Protein AF-A0A9P6QTG6-F1 (afdb_monomer)

Secondary structure (DSSP, 8-state):
----PPPGGGS---HHHHHHHHHHHHHHHHHHHHHHHHHHHHHHHHHHHHHHHHHHHHHHHHHHHHHHHHHHHHHHTT----PPPPS-------S-STT--HHHHHHTT-

InterPro domains:
  IPR012988 Large ribosomal subunit protein uL30, N-terminal, eukaryota [PF08079] (13-84)
  IPR039699 Large ribosomal subunit protein uL30 [PTHR11524] (11-110)

Organism: NCBI:txid64522

Structure (mmCIF, N/CA/C/O backbone):
data_AF-A0A9P6QTG6-F1
#
_entry.id   AF-A0A9P6QTG6-F1
#
loop_
_atom_site.group_PDB
_atom_site.id
_atom_site.type_symbol
_atom_site.label_atom_id
_atom_site.label_alt_id
_atom_site.label_comp_id
_atom_site.label_asym_id
_atom_site.label_entity_id
_atom_site.label_seq_id
_atom_site.pdbx_PDB_ins_code
_atom_site.Cartn_x
_atom_site.Cartn_y
_atom_site.Cartn_z
_atom_site.occupancy
_atom_site.B_iso_or_equiv
_atom_site.auth_seq_id
_atom_site.auth_comp_id
_atom_site.auth_asym_id
_atom_site.auth_atom_id
_atom_site.pdbx_PDB_model_num
ATOM 1 N N . MET A 1 1 ? 32.793 28.903 -59.668 1.00 44.75 1 MET A N 1
ATOM 2 C CA . MET A 1 1 ? 33.688 28.266 -58.679 1.00 44.75 1 MET A CA 1
ATOM 3 C C . MET A 1 1 ? 33.036 26.966 -58.221 1.00 44.75 1 MET A C 1
ATOM 5 O O . MET A 1 1 ? 32.222 26.985 -57.310 1.00 44.75 1 MET A O 1
ATOM 9 N N . THR A 1 2 ? 33.286 25.861 -58.924 1.00 51.78 2 THR A N 1
ATOM 10 C CA . THR A 1 2 ? 32.763 24.527 -58.581 1.00 51.78 2 THR A CA 1
ATOM 11 C C . THR A 1 2 ? 33.688 23.894 -57.547 1.00 51.78 2 THR A C 1
ATOM 13 O O . THR A 1 2 ? 34.861 23.667 -57.829 1.00 51.78 2 THR A O 1
ATOM 16 N N . THR A 1 3 ? 33.203 23.660 -56.332 1.00 57.16 3 THR A N 1
ATOM 17 C CA . THR A 1 3 ? 33.996 23.055 -55.256 1.00 57.16 3 THR A CA 1
ATOM 18 C C . THR A 1 3 ? 34.191 21.559 -55.513 1.00 57.16 3 THR A C 1
ATOM 20 O O . THR A 1 3 ? 33.238 20.789 -55.441 1.00 57.16 3 THR A O 1
ATOM 23 N N . THR A 1 4 ? 35.431 21.149 -55.790 1.00 62.50 4 THR A N 1
ATOM 24 C CA . THR A 1 4 ? 35.886 19.756 -55.973 1.00 62.50 4 THR A CA 1
ATOM 25 C C . THR A 1 4 ? 36.060 19.036 -54.629 1.00 62.50 4 THR A C 1
ATOM 27 O O . THR A 1 4 ? 37.124 18.498 -54.331 1.00 62.50 4 THR A O 1
ATOM 30 N N . THR A 1 5 ? 35.058 19.068 -53.753 1.00 72.38 5 THR A N 1
ATOM 31 C CA . THR A 1 5 ? 35.092 18.279 -52.514 1.00 72.38 5 THR A CA 1
ATOM 32 C C . THR A 1 5 ? 34.261 17.011 -52.706 1.00 72.38 5 THR A C 1
ATOM 34 O O . THR A 1 5 ? 33.077 17.109 -53.037 1.00 72.38 5 THR A O 1
ATOM 37 N N . PRO A 1 6 ? 34.844 15.806 -52.538 1.00 70.06 6 PRO A N 1
ATOM 38 C CA . PRO A 1 6 ? 34.075 14.574 -52.625 1.00 70.06 6 PRO A CA 1
ATOM 39 C C . PRO A 1 6 ? 32.996 14.583 -51.540 1.00 70.06 6 PRO A C 1
ATOM 41 O O . PRO A 1 6 ? 33.280 14.699 -50.348 1.00 70.06 6 PRO A O 1
ATOM 44 N N . THR A 1 7 ? 31.738 14.486 -51.964 1.00 73.44 7 THR A N 1
ATOM 45 C CA . THR A 1 7 ? 30.602 14.285 -51.060 1.00 73.44 7 THR A CA 1
ATOM 46 C C . THR A 1 7 ? 30.677 12.894 -50.422 1.00 73.44 7 THR A C 1
ATOM 48 O O . THR A 1 7 ? 31.342 11.997 -50.938 1.00 73.44 7 THR A O 1
ATOM 51 N N . LEU A 1 8 ? 29.984 12.695 -49.295 1.00 67.31 8 LEU A N 1
ATOM 52 C CA . LEU A 1 8 ? 30.003 11.444 -48.517 1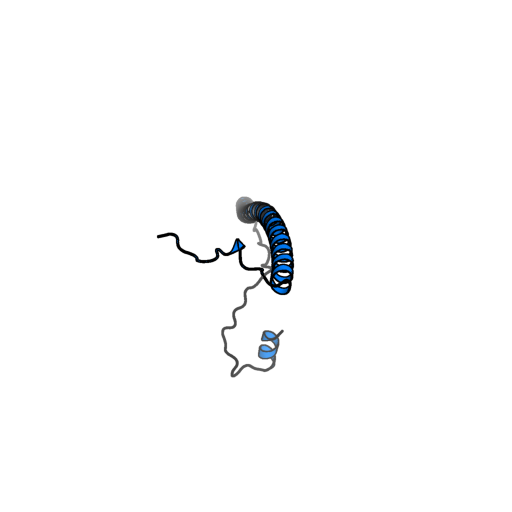.00 67.31 8 LEU A CA 1
ATOM 53 C C . LEU A 1 8 ? 29.673 10.180 -49.333 1.00 67.31 8 LEU A C 1
ATOM 55 O O . LEU A 1 8 ? 30.059 9.088 -48.930 1.00 67.31 8 LEU A O 1
ATOM 59 N N . GLU A 1 9 ? 28.989 10.324 -50.467 1.00 69.19 9 GLU A N 1
ATOM 60 C CA . GLU A 1 9 ? 28.651 9.221 -51.372 1.00 69.19 9 GLU A CA 1
ATOM 61 C C . GLU A 1 9 ? 29.843 8.721 -52.207 1.00 69.19 9 GLU A C 1
ATOM 63 O O . GLU A 1 9 ? 29.842 7.574 -52.642 1.00 69.19 9 GLU A O 1
ATOM 68 N N . HIS A 1 10 ? 30.890 9.536 -52.380 1.00 69.56 10 HIS A N 1
ATOM 69 C CA . HIS A 1 10 ? 32.097 9.183 -53.140 1.00 69.56 10 HIS A CA 1
ATOM 70 C C . HIS A 1 10 ? 33.183 8.497 -52.290 1.00 69.56 10 HIS A C 1
ATOM 72 O O . HIS A 1 10 ? 34.184 8.026 -52.829 1.00 69.56 10 HIS A O 1
ATOM 78 N N . VAL A 1 11 ? 33.013 8.430 -50.963 1.00 74.31 11 VAL A N 1
ATOM 79 C CA . VAL A 1 11 ? 33.970 7.800 -50.039 1.00 74.31 11 VAL A CA 1
ATOM 80 C C . VAL A 1 11 ? 33.517 6.369 -49.739 1.00 74.31 11 VAL A C 1
ATOM 82 O O . VAL A 1 11 ? 32.516 6.163 -49.052 1.00 74.31 11 VAL A O 1
ATOM 85 N N . LEU A 1 12 ? 34.260 5.360 -50.216 1.00 74.00 12 LEU A N 1
ATOM 86 C CA . LEU A 1 12 ? 33.967 3.957 -49.897 1.00 74.00 12 LEU A CA 1
ATOM 87 C C . LEU A 1 12 ? 34.104 3.711 -48.388 1.00 74.00 12 LEU A C 1
ATOM 89 O O . LEU A 1 12 ? 35.191 3.771 -47.813 1.00 74.00 12 LEU A O 1
ATOM 93 N N . VAL A 1 13 ? 32.976 3.417 -47.742 1.00 78.75 13 VAL A N 1
ATOM 94 C CA . VAL A 1 13 ? 32.919 3.138 -46.306 1.00 78.75 13 VAL A CA 1
ATOM 95 C C . VAL A 1 13 ? 33.484 1.739 -46.025 1.00 78.75 13 VAL A C 1
ATOM 97 O O . VAL A 1 13 ? 33.045 0.775 -46.655 1.00 78.75 13 VAL A O 1
ATOM 100 N N . PRO A 1 14 ? 34.386 1.587 -45.036 1.00 88.56 14 PRO A N 1
ATOM 101 C CA . PRO A 1 14 ? 34.896 0.286 -44.620 1.00 88.56 14 PRO A CA 1
ATOM 102 C C . PRO A 1 14 ? 33.793 -0.731 -44.291 1.00 88.56 14 PRO A C 1
ATOM 104 O O . PRO A 1 14 ? 32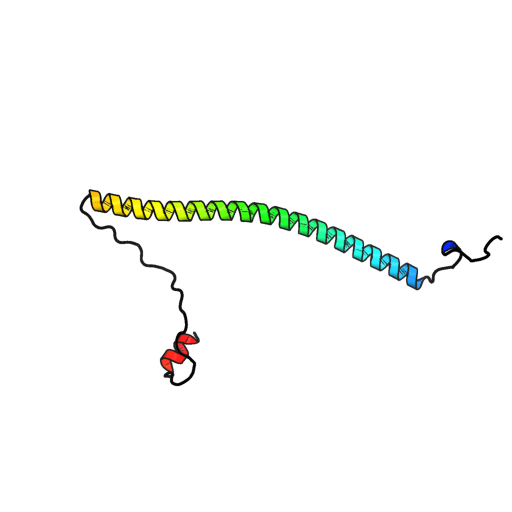.830 -0.435 -43.577 1.00 88.56 14 PRO A O 1
ATOM 107 N N . GLU A 1 15 ? 33.975 -1.972 -44.743 1.00 85.06 15 GLU A N 1
ATOM 108 C CA . GLU A 1 15 ? 33.017 -3.072 -44.558 1.00 85.06 15 GLU A CA 1
ATOM 109 C C . GLU A 1 15 ? 32.712 -3.352 -43.071 1.00 85.06 15 GLU A C 1
ATOM 111 O O . GLU A 1 15 ? 31.588 -3.696 -42.696 1.00 85.06 15 GLU A O 1
ATOM 116 N N . THR A 1 16 ? 33.697 -3.138 -42.193 1.00 87.75 16 THR A N 1
ATOM 117 C CA . THR A 1 16 ? 33.562 -3.266 -40.733 1.00 87.75 16 THR A CA 1
ATOM 118 C C . THR A 1 16 ? 32.535 -2.287 -40.157 1.00 87.75 16 THR A C 1
ATOM 120 O O . THR A 1 16 ? 31.739 -2.662 -39.291 1.00 87.75 16 THR A O 1
ATOM 123 N N . LEU A 1 17 ? 32.479 -1.055 -40.673 1.00 86.31 17 LEU A N 1
ATOM 124 C CA . LEU A 1 17 ? 31.488 -0.054 -40.270 1.00 86.31 17 LEU A CA 1
ATOM 125 C C . LEU A 1 17 ? 30.091 -0.409 -40.785 1.00 86.31 17 LEU A C 1
ATOM 127 O O . LEU A 1 17 ? 29.117 -0.241 -40.052 1.00 86.31 17 LEU A O 1
ATOM 131 N N . LEU A 1 18 ? 29.979 -0.955 -41.999 1.00 86.00 18 LEU A N 1
ATOM 132 C CA . LEU A 1 18 ? 28.701 -1.429 -42.542 1.00 86.00 18 LEU A CA 1
ATOM 133 C C . LEU A 1 18 ? 28.136 -2.603 -41.728 1.00 86.00 18 LEU A C 1
ATOM 135 O O . LEU A 1 18 ? 26.943 -2.617 -41.416 1.00 86.00 18 LEU A O 1
ATOM 139 N N . LYS A 1 19 ? 28.989 -3.553 -41.319 1.00 89.25 19 LYS A N 1
ATOM 140 C CA . LYS A 1 19 ? 28.606 -4.658 -40.420 1.00 89.25 19 LYS A CA 1
ATOM 141 C C . LYS A 1 19 ? 28.131 -4.134 -39.060 1.00 89.25 19 LYS A C 1
ATOM 143 O O . LYS A 1 19 ? 27.083 -4.566 -38.583 1.00 89.25 19 LYS A O 1
ATOM 148 N N . LYS A 1 20 ? 28.834 -3.153 -38.479 1.00 91.25 20 LYS A N 1
ATOM 149 C CA . LYS A 1 20 ? 28.448 -2.504 -37.212 1.00 91.25 20 LYS A CA 1
ATOM 150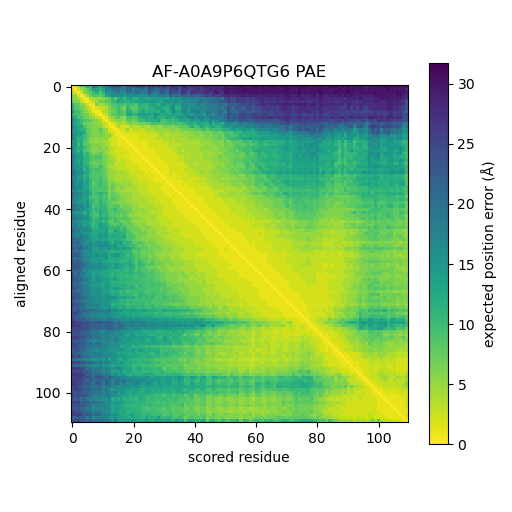 C C . LYS A 1 20 ? 27.119 -1.743 -37.306 1.00 91.25 20 LYS A C 1
ATOM 152 O O . LYS A 1 20 ? 26.312 -1.832 -36.387 1.00 91.25 20 LYS A O 1
ATOM 157 N N . ARG A 1 21 ? 26.858 -1.027 -38.405 1.00 90.81 21 ARG A N 1
ATOM 158 C CA . ARG A 1 21 ? 25.570 -0.337 -38.623 1.00 90.81 21 ARG A CA 1
ATOM 159 C C . ARG A 1 21 ? 24.414 -1.337 -38.674 1.00 90.81 21 ARG A C 1
ATOM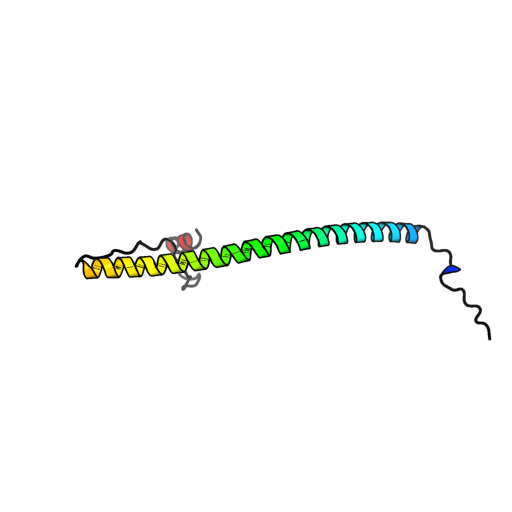 161 O O . ARG A 1 21 ? 23.470 -1.208 -37.907 1.00 90.81 21 ARG A O 1
ATOM 168 N N . LYS A 1 22 ? 24.555 -2.418 -39.452 1.00 91.88 22 LYS A N 1
ATOM 169 C CA . LYS A 1 22 ? 23.533 -3.478 -39.541 1.00 91.88 22 LYS A CA 1
ATOM 170 C C . LYS A 1 22 ? 23.217 -4.127 -38.189 1.00 91.88 22 LYS A C 1
ATOM 172 O O . LYS A 1 22 ? 22.056 -4.433 -37.927 1.00 91.88 22 LYS A O 1
ATOM 177 N N . THR A 1 23 ? 24.213 -4.365 -37.332 1.00 92.06 23 THR A N 1
ATOM 178 C CA . THR A 1 23 ? 23.964 -4.935 -35.994 1.00 92.06 23 THR A CA 1
ATOM 179 C C . THR A 1 23 ? 23.295 -3.930 -35.060 1.00 92.06 23 THR A C 1
ATOM 181 O O . THR A 1 23 ? 22.375 -4.303 -34.332 1.00 92.06 23 THR A O 1
ATOM 184 N N . GLN A 1 24 ? 23.694 -2.657 -35.111 1.00 92.00 24 GLN A N 1
ATOM 185 C CA . GLN A 1 24 ? 23.059 -1.588 -34.339 1.00 92.00 24 GLN A CA 1
ATOM 186 C C . GLN A 1 24 ? 21.605 -1.352 -34.760 1.00 92.00 24 GLN A C 1
ATOM 188 O O . GLN A 1 24 ? 20.747 -1.229 -33.888 1.00 92.00 24 GLN A O 1
ATOM 193 N N . ASP A 1 25 ? 21.312 -1.361 -36.061 1.00 91.94 25 ASP A N 1
ATOM 194 C CA . ASP A 1 25 ? 19.956 -1.178 -36.588 1.00 91.94 25 ASP A CA 1
ATOM 195 C C . ASP A 1 25 ? 19.030 -2.328 -36.174 1.00 91.94 25 ASP A C 1
ATOM 197 O O . ASP A 1 25 ? 17.902 -2.088 -35.740 1.00 91.94 25 ASP A O 1
ATOM 201 N N . LYS A 1 26 ? 19.524 -3.576 -36.215 1.00 93.50 26 LYS A N 1
ATOM 202 C CA . LYS A 1 26 ? 18.791 -4.749 -35.707 1.00 93.50 26 LYS A CA 1
ATOM 203 C C . LYS A 1 26 ? 18.498 -4.629 -34.212 1.00 93.50 26 LYS A C 1
ATOM 205 O O . LYS A 1 26 ? 17.341 -4.718 -33.808 1.00 93.50 26 LYS A O 1
ATOM 210 N N . ALA A 1 27 ? 19.515 -4.334 -33.402 1.00 93.06 27 ALA A N 1
ATOM 211 C CA . ALA A 1 27 ? 19.343 -4.160 -31.961 1.00 93.06 27 ALA A CA 1
ATOM 212 C C . ALA A 1 27 ? 18.404 -2.985 -31.625 1.00 93.06 27 ALA A C 1
ATOM 214 O O . ALA A 1 27 ? 17.620 -3.056 -30.677 1.00 93.06 27 ALA A O 1
ATOM 215 N N . ALA A 1 28 ? 18.450 -1.897 -32.398 1.00 93.12 28 ALA A N 1
ATOM 216 C CA . ALA A 1 28 ? 17.545 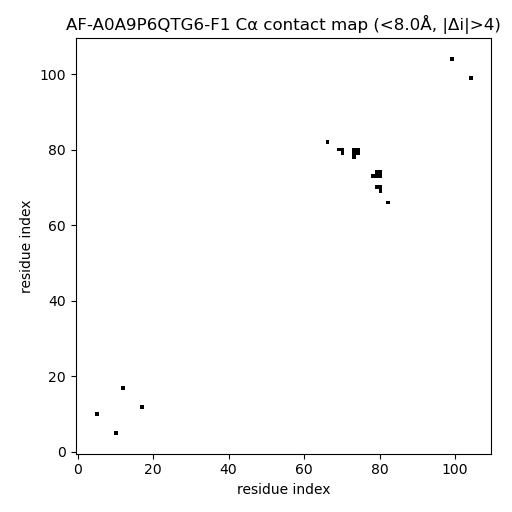-0.765 -32.241 1.00 93.12 28 ALA A CA 1
ATOM 217 C C . ALA A 1 28 ? 16.100 -1.137 -32.606 1.00 93.12 28 ALA A C 1
ATOM 219 O O . ALA A 1 28 ? 15.176 -0.733 -31.897 1.00 93.12 28 ALA A O 1
ATOM 220 N N . ALA A 1 29 ? 15.891 -1.917 -33.669 1.00 91.69 29 ALA A N 1
ATOM 221 C CA . ALA A 1 29 ? 14.571 -2.402 -34.065 1.00 91.69 29 ALA A CA 1
ATOM 222 C C . ALA A 1 29 ? 13.962 -3.335 -33.004 1.00 91.69 29 ALA A C 1
ATOM 224 O O . ALA A 1 29 ? 12.812 -3.138 -32.601 1.00 91.69 29 ALA A O 1
ATOM 225 N N . GLU A 1 30 ? 14.745 -4.282 -32.483 1.00 92.62 30 GLU A N 1
ATOM 226 C CA . GLU A 1 30 ? 14.326 -5.193 -31.410 1.00 92.62 30 GLU A CA 1
ATOM 227 C C . GLU A 1 30 ? 13.959 -4.432 -30.129 1.00 92.62 30 GLU A C 1
ATOM 229 O O . GLU A 1 30 ? 12.890 -4.654 -29.553 1.00 92.62 30 GLU A O 1
ATOM 234 N N . LYS A 1 31 ? 14.787 -3.459 -29.722 1.00 94.12 31 LYS A N 1
ATOM 235 C CA . LYS A 1 31 ? 14.490 -2.586 -28.575 1.00 94.12 31 LYS A CA 1
ATOM 236 C C . LYS A 1 31 ? 13.204 -1.789 -28.776 1.00 94.12 31 LYS A C 1
ATOM 238 O O . LYS A 1 31 ? 12.373 -1.743 -27.873 1.00 94.12 31 LYS A O 1
ATOM 243 N N . ARG A 1 32 ? 12.993 -1.208 -29.962 1.00 93.44 32 ARG A N 1
ATOM 244 C CA . ARG A 1 32 ? 11.760 -0.464 -30.281 1.00 93.44 32 ARG A CA 1
ATOM 245 C C . ARG A 1 32 ? 10.520 -1.350 -30.176 1.00 93.44 32 ARG A C 1
ATOM 247 O O . ARG A 1 32 ? 9.499 -0.903 -29.649 1.00 93.44 32 ARG A O 1
ATOM 254 N N . PHE A 1 33 ? 10.602 -2.596 -30.644 1.00 92.12 33 PHE A N 1
ATOM 255 C CA . PHE A 1 33 ? 9.506 -3.555 -30.522 1.00 92.12 33 PHE A CA 1
ATOM 256 C C . PHE A 1 33 ? 9.230 -3.921 -29.055 1.00 92.12 33 PHE A C 1
ATOM 258 O O . PHE A 1 33 ? 8.079 -3.856 -28.611 1.00 92.12 33 PHE A O 1
ATOM 265 N N . ALA A 1 34 ? 10.278 -4.219 -28.282 1.00 94.00 34 ALA A N 1
ATOM 266 C CA . ALA A 1 34 ? 10.168 -4.521 -26.856 1.00 94.00 34 ALA A CA 1
ATOM 267 C C . ALA A 1 34 ? 9.574 -3.344 -26.058 1.00 94.00 34 ALA A C 1
ATOM 269 O O . ALA A 1 34 ? 8.660 -3.531 -25.251 1.00 94.00 34 ALA A O 1
ATOM 270 N N . ASP A 1 35 ? 10.012 -2.116 -26.339 1.00 94.06 35 ASP A N 1
ATOM 271 C CA . ASP A 1 35 ? 9.482 -0.904 -25.714 1.00 94.06 35 ASP A CA 1
ATOM 272 C C . ASP A 1 35 ? 8.009 -0.683 -26.061 1.00 94.06 35 ASP A C 1
ATOM 274 O O . ASP A 1 35 ? 7.207 -0.320 -25.193 1.00 94.06 35 ASP A O 1
ATOM 278 N N . ALA A 1 36 ? 7.617 -0.916 -27.315 1.00 94.31 36 ALA A N 1
ATOM 279 C CA . ALA A 1 36 ? 6.225 -0.812 -27.734 1.00 94.31 36 ALA A CA 1
ATOM 280 C C . ALA A 1 36 ? 5.340 -1.843 -27.010 1.00 94.31 36 ALA A C 1
ATOM 282 O O . ALA A 1 36 ? 4.251 -1.493 -26.535 1.00 94.31 36 ALA A O 1
ATOM 283 N N . ALA A 1 37 ? 5.813 -3.084 -26.865 1.00 94.62 37 ALA A N 1
ATOM 284 C CA 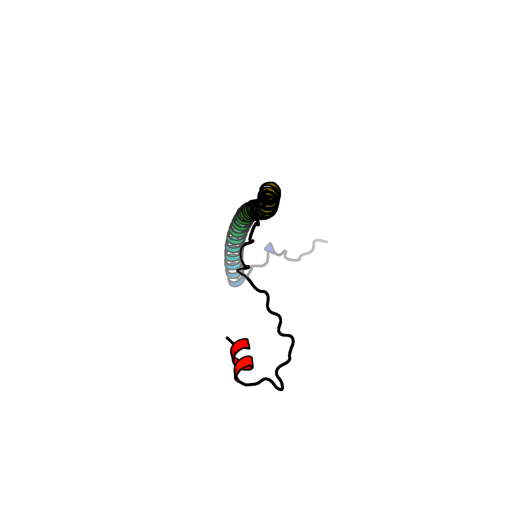. ALA A 1 37 ? 5.124 -4.125 -26.106 1.00 94.62 37 ALA A CA 1
ATOM 285 C C . ALA A 1 37 ? 5.006 -3.756 -24.615 1.00 94.62 37 ALA A C 1
ATOM 287 O O . ALA A 1 37 ? 3.907 -3.786 -24.049 1.00 94.62 37 ALA A O 1
ATOM 288 N N . ALA A 1 38 ? 6.098 -3.297 -23.997 1.00 95.50 38 ALA A N 1
ATOM 289 C CA . ALA A 1 38 ? 6.113 -2.861 -22.604 1.00 95.50 38 ALA A CA 1
ATOM 290 C C . ALA A 1 38 ? 5.168 -1.672 -22.360 1.00 95.50 38 ALA A C 1
ATOM 292 O O . ALA A 1 38 ? 4.443 -1.646 -21.363 1.00 95.50 38 ALA A O 1
ATOM 293 N N . ARG A 1 39 ? 5.109 -0.701 -23.280 1.00 95.69 39 ARG A N 1
ATOM 294 C CA . ARG A 1 39 ? 4.175 0.438 -23.200 1.00 95.69 39 ARG A CA 1
ATOM 295 C C . ARG A 1 39 ? 2.717 -0.022 -23.226 1.00 95.69 39 ARG A C 1
ATOM 297 O O . ARG A 1 39 ? 1.916 0.462 -22.420 1.00 95.69 39 ARG A O 1
ATOM 304 N N 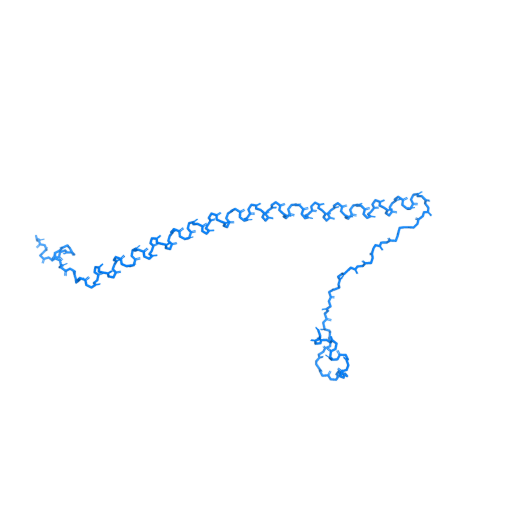. LYS A 1 40 ? 2.369 -0.972 -24.101 1.00 95.94 40 LYS A N 1
ATOM 305 C CA . LYS A 1 40 ? 1.018 -1.559 -24.156 1.00 95.94 40 LYS A CA 1
ATOM 306 C C . LYS A 1 40 ? 0.673 -2.276 -22.847 1.00 95.94 40 LYS A C 1
ATOM 308 O O . LYS A 1 40 ? -0.388 -2.006 -22.279 1.00 95.94 40 LYS A O 1
ATOM 313 N N . ALA A 1 41 ? 1.587 -3.093 -22.322 1.00 96.12 41 ALA A N 1
ATOM 314 C CA . ALA A 1 41 ? 1.404 -3.793 -21.051 1.00 96.12 41 ALA A CA 1
ATOM 315 C C . ALA A 1 41 ? 1.214 -2.820 -19.872 1.00 96.12 41 ALA A C 1
ATOM 317 O O . ALA A 1 41 ? 0.253 -2.951 -19.112 1.00 96.12 41 ALA A O 1
ATOM 318 N N . ARG A 1 42 ? 2.046 -1.773 -19.762 1.00 96.31 42 ARG A N 1
ATOM 319 C CA . ARG A 1 42 ? 1.910 -0.732 -18.723 1.00 96.31 42 ARG A CA 1
ATOM 320 C C . ARG A 1 42 ? 0.566 -0.008 -18.804 1.00 96.31 42 ARG A C 1
ATOM 322 O O . ARG A 1 42 ? -0.056 0.256 -17.776 1.00 96.31 42 ARG A O 1
ATOM 329 N N . LYS A 1 43 ? 0.086 0.299 -20.015 1.00 96.62 43 LYS A N 1
ATOM 330 C CA . LYS A 1 43 ? -1.223 0.944 -20.210 1.00 96.62 43 LYS A CA 1
ATOM 331 C C . LYS A 1 43 ? -2.367 0.034 -19.758 1.00 96.62 43 LYS A C 1
ATOM 333 O O . LYS A 1 43 ? -3.298 0.518 -19.116 1.00 96.62 43 LYS A O 1
ATOM 338 N N . ALA A 1 44 ? -2.292 -1.264 -20.056 1.00 96.62 44 ALA A N 1
ATOM 339 C CA . ALA A 1 44 ? -3.270 -2.242 -19.585 1.00 96.62 44 ALA A CA 1
ATOM 340 C C . ALA A 1 44 ? -3.257 -2.354 -18.050 1.00 96.62 44 ALA A C 1
ATOM 342 O O . ALA A 1 44 ? -4.306 -2.222 -17.419 1.00 96.62 44 ALA A O 1
ATOM 343 N N . GLN A 1 45 ? -2.074 -2.480 -17.440 1.00 97.06 45 GLN A N 1
ATOM 344 C CA . GLN A 1 45 ? -1.922 -2.541 -15.982 1.00 97.06 45 GLN A CA 1
ATOM 345 C C . GLN A 1 45 ? -2.465 -1.286 -15.290 1.00 97.06 45 GLN A C 1
ATOM 347 O O . GLN A 1 45 ? -3.186 -1.397 -14.302 1.00 97.06 45 GLN A O 1
ATOM 352 N N . ARG A 1 46 ? -2.207 -0.090 -15.838 1.00 97.19 46 ARG A N 1
ATOM 353 C CA . ARG A 1 46 ? -2.720 1.170 -15.277 1.00 97.19 46 ARG A CA 1
ATOM 354 C C . ARG A 1 46 ? -4.249 1.190 -15.204 1.00 97.19 46 ARG A C 1
ATOM 356 O O . ARG A 1 46 ? -4.796 1.625 -14.196 1.00 97.19 46 ARG A O 1
ATOM 363 N N . LYS A 1 47 ? -4.940 0.686 -16.234 1.00 97.00 47 LYS A N 1
ATOM 364 C CA . LYS A 1 47 ? -6.411 0.580 -16.224 1.00 97.00 47 LYS A CA 1
ATOM 365 C C . LYS A 1 47 ? -6.906 -0.347 -15.112 1.00 97.00 47 LYS A C 1
ATOM 367 O O . LYS A 1 47 ? -7.905 -0.045 -14.467 1.00 97.00 47 LYS A O 1
ATOM 372 N N . VAL A 1 48 ? -6.208 -1.459 -14.884 1.00 97.62 48 VAL A N 1
ATOM 373 C CA . VAL A 1 48 ? -6.549 -2.414 -13.821 1.00 97.62 48 VAL A CA 1
ATOM 374 C C . VAL A 1 48 ? -6.315 -1.803 -12.438 1.00 97.62 48 VAL A C 1
ATOM 376 O O . VAL A 1 48 ? -7.199 -1.875 -11.590 1.00 97.62 48 VAL A O 1
ATOM 379 N N . ILE A 1 49 ? -5.167 -1.155 -12.220 1.00 97.44 49 ILE A N 1
ATOM 380 C CA . ILE A 1 49 ? -4.837 -0.484 -10.951 1.00 97.44 49 ILE A CA 1
ATOM 381 C C . ILE A 1 49 ? -5.868 0.600 -10.631 1.00 97.44 49 ILE A C 1
ATOM 383 O O . ILE A 1 49 ? -6.340 0.673 -9.501 1.00 97.44 49 ILE A O 1
ATOM 387 N N . PHE A 1 50 ? -6.271 1.389 -11.630 1.00 97.31 50 PHE A N 1
ATOM 388 C CA . PHE A 1 50 ? -7.284 2.427 -11.454 1.00 97.31 50 PHE A CA 1
ATOM 389 C C . PHE A 1 50 ? -8.624 1.855 -10.967 1.00 97.31 50 PHE A C 1
ATOM 391 O O . PHE A 1 50 ? -9.191 2.350 -9.997 1.00 97.31 50 PHE A O 1
ATOM 398 N N . LYS A 1 51 ? -9.099 0.765 -11.585 1.00 97.81 51 LYS A N 1
ATOM 399 C CA . LYS A 1 51 ? -10.334 0.093 -11.150 1.00 97.81 51 LYS A CA 1
ATOM 400 C C . LYS A 1 51 ? -10.211 -0.503 -9.744 1.00 97.81 51 LYS A C 1
ATOM 402 O O . LYS A 1 51 ? -11.147 -0.383 -8.961 1.00 97.81 51 LYS A O 1
ATOM 407 N N . ARG A 1 52 ? -9.065 -1.106 -9.406 1.00 98.00 52 ARG A N 1
ATOM 408 C CA . ARG A 1 52 ? -8.813 -1.646 -8.057 1.00 98.00 52 ARG A CA 1
ATOM 409 C C . ARG A 1 52 ? -8.811 -0.553 -6.991 1.00 98.00 52 ARG A C 1
ATOM 411 O O . ARG A 1 52 ? -9.367 -0.757 -5.923 1.00 98.00 52 ARG A O 1
ATOM 418 N N . ALA A 1 53 ? -8.226 0.608 -7.284 1.00 97.81 53 ALA A N 1
ATOM 419 C CA . ALA A 1 53 ? -8.222 1.732 -6.355 1.00 97.81 53 ALA A CA 1
ATOM 420 C C . ALA A 1 53 ? -9.651 2.201 -6.025 1.00 97.81 53 ALA A C 1
ATOM 422 O O . ALA A 1 53 ? -9.984 2.348 -4.853 1.00 97.81 53 ALA A O 1
ATOM 423 N N . ASP A 1 54 ? -10.512 2.358 -7.037 1.00 97.12 54 ASP A N 1
ATOM 424 C CA . ASP A 1 54 ? -11.930 2.696 -6.831 1.00 97.12 54 ASP A CA 1
ATOM 425 C C . ASP A 1 54 ? -12.667 1.613 -6.020 1.00 97.12 54 ASP A C 1
ATOM 427 O O . ASP A 1 54 ? -13.395 1.931 -5.080 1.00 97.12 54 ASP A O 1
ATOM 431 N N . GLN A 1 55 ? -12.419 0.330 -6.310 1.00 98.12 55 GLN A N 1
ATOM 432 C CA . GLN A 1 55 ? -12.978 -0.785 -5.533 1.00 98.12 55 GLN A CA 1
ATOM 433 C C . GLN A 1 55 ? -12.584 -0.716 -4.052 1.00 98.12 55 GLN A C 1
ATOM 435 O O . GLN A 1 55 ? -13.464 -0.767 -3.193 1.00 98.12 55 GLN A O 1
ATOM 440 N N . TYR A 1 56 ? -11.298 -0.526 -3.742 1.00 98.25 56 TYR A N 1
ATOM 441 C CA . TYR A 1 56 ? -10.831 -0.433 -2.357 1.00 98.25 56 TYR A CA 1
ATOM 442 C C . TYR A 1 56 ? -11.415 0.777 -1.626 1.00 98.25 56 TYR A C 1
ATOM 444 O O . TYR A 1 56 ? -11.839 0.657 -0.480 1.00 98.25 56 TYR A O 1
ATOM 452 N N . VAL A 1 57 ? -11.509 1.936 -2.283 1.00 98.00 57 VAL A N 1
ATOM 453 C CA . VAL A 1 57 ? -12.129 3.126 -1.678 1.00 98.00 57 VAL A CA 1
ATOM 454 C C . VAL A 1 57 ? -13.594 2.865 -1.324 1.00 98.00 57 VAL A C 1
ATOM 456 O O . VAL A 1 57 ? -14.040 3.242 -0.237 1.00 98.00 57 VAL A O 1
ATOM 459 N N . ARG A 1 58 ? -14.349 2.210 -2.213 1.00 97.94 58 ARG A N 1
ATOM 460 C CA . ARG A 1 58 ? -15.746 1.841 -1.942 1.00 97.94 58 ARG A CA 1
ATOM 461 C C . ARG A 1 58 ? -15.851 0.855 -0.787 1.00 97.94 58 ARG A C 1
ATOM 463 O O . ARG A 1 58 ? -16.689 1.058 0.086 1.00 97.94 58 ARG A O 1
ATOM 470 N N . GLU A 1 59 ?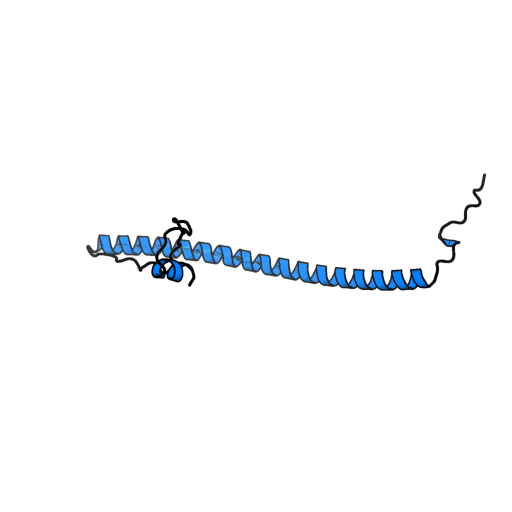 -14.990 -0.156 -0.761 1.00 97.75 59 GLU A N 1
ATOM 471 C CA . GLU A 1 59 ?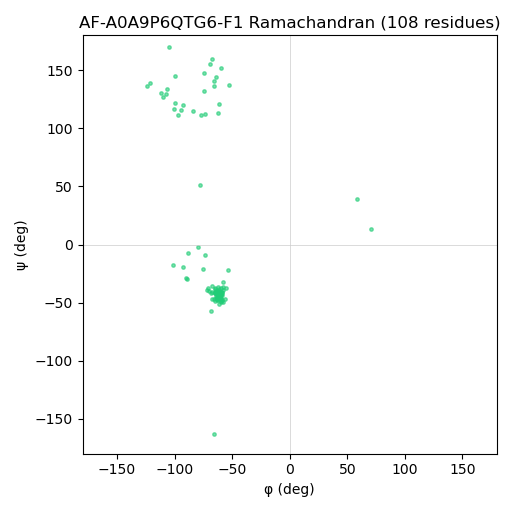 -14.952 -1.163 0.299 1.00 97.75 59 GLU A CA 1
ATOM 472 C C . GLU A 1 59 ? -14.678 -0.537 1.674 1.00 97.75 59 GLU A C 1
ATOM 474 O O . GLU A 1 59 ? -15.433 -0.778 2.615 1.00 97.75 59 GLU A O 1
ATOM 479 N N . TYR A 1 60 ? -13.654 0.314 1.797 1.00 97.25 60 TYR A N 1
ATOM 480 C CA . TYR A 1 60 ? -13.323 0.957 3.073 1.00 97.25 60 TYR A CA 1
ATOM 481 C C . TYR A 1 60 ? -14.432 1.895 3.557 1.00 97.25 60 TYR A C 1
ATOM 483 O O . TYR A 1 60 ? -14.805 1.849 4.729 1.00 97.25 60 TYR A O 1
ATOM 491 N N . ARG A 1 61 ? -15.025 2.686 2.653 1.00 97.44 61 ARG A N 1
ATOM 492 C CA . ARG A 1 61 ? -16.158 3.564 2.992 1.00 97.44 61 ARG A CA 1
ATOM 493 C C . ARG A 1 61 ? -17.399 2.778 3.407 1.00 97.44 61 ARG A C 1
ATOM 495 O O . ARG A 1 61 ? -18.128 3.225 4.287 1.00 97.44 61 ARG A O 1
ATOM 502 N N . ALA A 1 62 ? -17.672 1.643 2.763 1.00 97.56 62 ALA A N 1
ATOM 503 C CA . ALA A 1 62 ? -18.790 0.781 3.135 1.00 97.56 62 ALA A CA 1
ATOM 504 C C . ALA A 1 62 ? -18.586 0.202 4.541 1.00 97.56 62 ALA A C 1
ATOM 506 O O . ALA A 1 62 ? -19.467 0.358 5.383 1.00 97.56 62 ALA A O 1
ATOM 507 N N . LYS A 1 63 ? -17.395 -0.344 4.824 1.00 96.19 63 LYS A N 1
ATOM 508 C CA . LYS A 1 63 ? -17.034 -0.877 6.149 1.00 96.19 63 LYS A CA 1
ATOM 509 C C . LYS A 1 63 ? -17.181 0.163 7.260 1.00 96.19 63 LYS A C 1
ATOM 511 O O . LYS A 1 63 ? -17.805 -0.120 8.276 1.00 96.19 63 LYS A O 1
ATOM 516 N N . GLU A 1 64 ? -16.675 1.376 7.049 1.00 95.69 64 GLU A N 1
ATOM 517 C CA . GLU A 1 64 ? -16.798 2.470 8.023 1.00 95.69 64 GLU A CA 1
ATOM 518 C C . GLU A 1 64 ? -18.268 2.816 8.316 1.00 95.69 64 GLU A C 1
ATOM 520 O O . GLU A 1 64 ? -18.680 2.932 9.473 1.00 95.69 64 GLU A O 1
ATOM 525 N N . ARG A 1 65 ? -19.097 2.939 7.270 1.00 96.94 65 ARG A N 1
ATOM 526 C CA . ARG A 1 65 ? -20.532 3.212 7.441 1.00 96.94 65 ARG A CA 1
ATOM 527 C C . ARG A 1 65 ? -21.257 2.069 8.138 1.00 96.94 65 ARG A C 1
ATOM 529 O O . ARG A 1 65 ? -22.157 2.337 8.934 1.00 96.94 65 ARG A O 1
ATOM 536 N N . ASP A 1 66 ? -20.886 0.827 7.849 1.00 96.00 66 ASP A N 1
ATOM 537 C CA . ASP A 1 66 ? -21.466 -0.349 8.490 1.00 96.00 66 ASP A CA 1
ATOM 538 C C . ASP A 1 66 ? -21.149 -0.393 9.986 1.00 96.00 66 ASP A C 1
ATOM 540 O O . ASP A 1 66 ? -22.058 -0.619 10.785 1.00 96.00 66 ASP A O 1
ATOM 544 N N . GLU A 1 67 ? -19.922 -0.074 10.401 1.00 94.69 67 GLU A N 1
ATOM 545 C CA . GLU A 1 67 ? -19.588 0.048 11.826 1.00 94.69 67 GLU A CA 1
ATOM 546 C C . GLU A 1 67 ? -20.429 1.123 12.526 1.00 94.69 67 GLU A C 1
ATOM 548 O O . GLU A 1 67 ? -20.952 0.901 13.622 1.00 94.69 67 GLU A O 1
ATOM 553 N N . ILE A 1 68 ? -20.611 2.284 11.889 1.00 95.31 68 ILE A N 1
ATOM 554 C CA . ILE A 1 68 ? -21.459 3.360 12.422 1.00 95.31 68 ILE A CA 1
ATOM 555 C C . ILE A 1 68 ? -22.918 2.900 12.517 1.00 95.31 68 ILE A C 1
ATOM 557 O O . ILE A 1 68 ? -23.586 3.166 13.521 1.00 95.31 68 ILE A O 1
ATOM 561 N N . ARG A 1 69 ? -23.420 2.207 11.491 1.00 96.69 69 ARG A N 1
ATOM 562 C CA . ARG A 1 69 ? -24.782 1.662 11.456 1.00 96.69 69 ARG A CA 1
ATOM 563 C C . ARG A 1 69 ? -25.006 0.676 12.599 1.00 96.69 69 ARG A C 1
ATOM 565 O O . ARG A 1 69 ? -25.979 0.841 13.330 1.00 96.69 69 ARG A O 1
ATOM 572 N N . LEU A 1 70 ? -24.098 -0.278 12.795 1.00 95.56 70 LEU A N 1
ATOM 573 C CA . LEU A 1 70 ? -24.182 -1.272 13.869 1.00 95.56 70 LEU A CA 1
ATOM 574 C C . LEU A 1 70 ? -24.151 -0.614 15.255 1.00 95.56 70 LEU A C 1
ATOM 576 O O . LEU A 1 70 ? -24.982 -0.934 16.104 1.00 95.56 70 LEU A O 1
ATOM 580 N N . ARG A 1 71 ? -23.279 0.384 15.464 1.00 95.25 71 ARG A N 1
ATOM 581 C CA . ARG A 1 71 ? -23.256 1.177 16.708 1.00 95.25 71 ARG A CA 1
ATOM 582 C C . ARG A 1 71 ? -24.584 1.890 16.972 1.00 95.25 71 ARG A C 1
ATOM 584 O O . ARG A 1 71 ? -25.057 1.900 18.107 1.00 95.25 71 ARG A O 1
ATOM 591 N N . ARG A 1 72 ? -25.195 2.489 15.944 1.00 96.06 72 ARG A N 1
ATOM 592 C CA . ARG A 1 72 ? -26.493 3.181 16.062 1.00 96.06 72 ARG A CA 1
ATOM 593 C C . ARG A 1 72 ? -27.639 2.211 16.339 1.00 96.06 72 ARG A C 1
ATOM 595 O O . ARG A 1 72 ? -28.480 2.519 17.175 1.00 96.06 72 ARG A O 1
ATOM 602 N N . GLN A 1 73 ? -27.657 1.058 15.671 1.00 96.25 73 GLN A N 1
ATOM 603 C CA . GLN A 1 73 ? -28.665 0.017 15.887 1.00 96.25 73 GLN A CA 1
ATOM 604 C C . GLN A 1 73 ? -28.600 -0.541 17.309 1.00 96.25 73 GLN A C 1
ATOM 606 O O . GLN A 1 73 ? -29.631 -0.614 17.971 1.00 96.25 73 GLN A O 1
ATOM 611 N N . ALA A 1 74 ? -27.398 -0.851 17.802 1.00 95.81 74 ALA A N 1
ATOM 612 C CA . ALA A 1 74 ? -27.209 -1.296 19.180 1.00 95.81 74 ALA A CA 1
ATOM 613 C C . ALA A 1 74 ? -27.711 -0.237 20.175 1.00 95.81 74 ALA A C 1
ATOM 615 O O . ALA A 1 74 ? -28.539 -0.535 21.032 1.00 95.81 74 ALA A O 1
ATOM 616 N N . LYS A 1 75 ? -27.328 1.036 19.974 1.00 95.56 75 LYS A N 1
ATOM 617 C CA . LYS A 1 75 ? -27.794 2.150 20.814 1.00 95.56 75 LYS A CA 1
ATOM 618 C C . LYS A 1 75 ? -29.321 2.296 20.816 1.00 95.56 75 LYS A C 1
ATOM 620 O O . LYS A 1 75 ? -29.892 2.541 21.871 1.00 95.56 75 LYS A O 1
ATOM 625 N N . ALA A 1 76 ? -29.974 2.155 19.661 1.00 95.81 76 ALA A N 1
ATOM 626 C CA . ALA A 1 76 ? -31.431 2.238 19.551 1.00 95.81 76 ALA A CA 1
ATOM 627 C C . ALA A 1 76 ? -32.142 1.064 20.246 1.00 95.81 76 ALA A C 1
ATOM 629 O O . ALA A 1 76 ? -33.191 1.259 20.848 1.00 95.81 76 ALA A O 1
ATOM 630 N N . ALA A 1 77 ? -31.554 -0.133 20.198 1.00 95.19 77 ALA A N 1
ATOM 631 C CA . ALA A 1 77 ? -32.058 -1.321 20.886 1.00 95.19 77 ALA A CA 1
ATOM 632 C C . ALA A 1 77 ? -31.708 -1.363 22.389 1.00 95.19 77 ALA A C 1
ATOM 634 O O . ALA A 1 77 ? -32.081 -2.313 23.071 1.00 95.19 77 ALA A O 1
ATOM 635 N N . GLY A 1 78 ? -30.963 -0.377 22.907 1.00 94.00 78 GLY A N 1
ATOM 636 C CA . GLY A 1 78 ? -30.473 -0.369 24.290 1.00 94.00 78 GLY A CA 1
ATOM 637 C C . GLY A 1 78 ? -29.368 -1.396 24.576 1.00 94.00 78 GLY A C 1
ATOM 638 O O . GLY A 1 78 ? -29.063 -1.653 25.737 1.00 94.00 78 GLY A O 1
ATOM 639 N N . SER A 1 79 ? -28.764 -1.985 23.540 1.00 94.69 79 SER A N 1
ATOM 640 C CA . SER A 1 79 ? -27.668 -2.953 23.639 1.00 94.69 79 SER A CA 1
ATOM 641 C C . SER A 1 79 ? -26.319 -2.332 23.250 1.00 94.69 79 SER A C 1
ATOM 643 O O . SER A 1 79 ? -26.236 -1.207 22.751 1.00 94.69 79 SER A O 1
ATOM 645 N N . PHE A 1 80 ? -25.221 -3.054 23.494 1.00 92.81 80 PHE A N 1
ATOM 646 C CA . PHE A 1 80 ? -23.864 -2.566 23.236 1.00 92.81 80 PHE A CA 1
ATOM 647 C C . PHE A 1 80 ? -23.245 -3.237 22.010 1.00 92.81 80 PHE A C 1
ATOM 649 O O . PHE A 1 80 ? -23.263 -4.457 21.876 1.00 92.81 80 PHE A O 1
ATOM 656 N N . TYR A 1 81 ? -22.640 -2.431 21.135 1.00 94.38 81 TYR A N 1
ATOM 657 C CA . TYR A 1 81 ? -21.824 -2.928 20.031 1.00 94.38 81 TYR A CA 1
ATOM 658 C C . TYR A 1 81 ? -20.354 -3.001 20.451 1.00 94.38 81 TYR A C 1
ATOM 660 O O . TYR A 1 81 ? -19.749 -1.973 20.762 1.00 94.38 81 TYR A O 1
ATOM 668 N N . VAL A 1 82 ? -19.772 -4.200 20.410 1.00 93.75 82 VAL A N 1
ATOM 669 C CA . VAL A 1 82 ? -18.341 -4.416 20.654 1.00 93.75 82 VAL A CA 1
ATOM 670 C C . VAL A 1 82 ? -17.607 -4.426 19.307 1.00 93.75 82 VAL A C 1
ATOM 672 O O . VAL A 1 82 ? -17.875 -5.303 18.485 1.00 93.75 82 VAL A O 1
ATOM 675 N N . PRO A 1 83 ? -16.705 -3.463 19.038 1.00 92.50 83 PRO A N 1
ATOM 676 C CA . PRO A 1 83 ? -15.941 -3.448 17.796 1.00 92.50 83 PRO A CA 1
ATOM 677 C C . PRO A 1 83 ? -14.929 -4.600 17.748 1.00 92.50 83 PRO A C 1
ATOM 679 O O . PRO A 1 83 ? -14.459 -5.085 18.778 1.00 92.50 83 PRO A O 1
ATOM 682 N N . ALA A 1 84 ? -14.554 -5.011 16.536 1.00 92.75 84 ALA A N 1
ATOM 683 C CA . ALA A 1 84 ? -13.514 -6.014 16.343 1.00 92.75 84 ALA A CA 1
ATOM 684 C C . ALA A 1 84 ? -12.150 -5.511 16.847 1.00 92.75 84 ALA A C 1
ATOM 686 O O . ALA A 1 84 ? -11.808 -4.338 16.689 1.00 92.75 84 ALA A O 1
ATOM 687 N N . GLN A 1 85 ? -11.349 -6.417 17.413 1.00 94.62 85 GLN A N 1
ATOM 688 C CA . GLN A 1 85 ? -9.984 -6.095 17.827 1.00 94.62 85 GLN A CA 1
ATOM 689 C C . GLN A 1 85 ? -9.102 -5.779 16.603 1.00 94.62 85 GLN A C 1
ATOM 691 O O . GLN A 1 85 ? -9.227 -6.442 15.564 1.00 94.62 85 GLN A O 1
ATOM 696 N N . PRO A 1 86 ? -8.202 -4.781 16.694 1.00 94.38 86 PRO A N 1
ATOM 697 C CA . PRO A 1 86 ? -7.321 -4.419 15.591 1.00 94.38 86 PRO A CA 1
ATOM 698 C C . PRO A 1 86 ? -6.339 -5.555 15.281 1.00 94.38 86 PRO A C 1
ATOM 700 O O . PRO A 1 86 ? -5.743 -6.142 16.179 1.00 94.38 86 PRO A O 1
ATOM 703 N N . LYS A 1 87 ? -6.150 -5.849 13.989 1.00 95.56 87 LYS A N 1
ATOM 704 C CA . LYS A 1 87 ? -5.266 -6.935 13.519 1.00 95.56 87 LYS A CA 1
ATOM 705 C C . LYS A 1 87 ? -3.835 -6.488 13.215 1.00 95.56 87 LYS A C 1
ATOM 707 O O . LYS A 1 87 ? -2.948 -7.324 13.104 1.00 95.56 87 LYS A O 1
ATOM 712 N N . LEU A 1 88 ? -3.626 -5.188 13.019 1.00 96.12 88 LEU A N 1
ATOM 713 C CA . LEU A 1 88 ? -2.350 -4.604 12.619 1.00 96.12 88 LEU A CA 1
ATOM 714 C C . LEU A 1 88 ? -1.944 -3.545 13.640 1.00 96.12 88 LEU A C 1
ATOM 716 O O . LEU A 1 88 ? -2.767 -2.717 14.029 1.00 96.12 88 LEU A O 1
ATOM 720 N N . ALA A 1 89 ? -0.671 -3.551 14.025 1.00 95.88 89 ALA A N 1
ATOM 721 C CA . ALA A 1 89 ? -0.064 -2.514 14.844 1.00 95.88 89 ALA A CA 1
ATOM 722 C C . ALA A 1 89 ? 1.123 -1.899 14.095 1.00 95.88 89 ALA A C 1
ATOM 724 O O . ALA A 1 89 ? 1.907 -2.613 13.471 1.00 95.88 89 ALA A O 1
ATOM 725 N N . PHE A 1 90 ? 1.261 -0.576 14.170 1.00 96.50 90 PHE A N 1
ATOM 726 C CA . PHE A 1 90 ? 2.438 0.138 13.681 1.00 96.50 90 PHE A CA 1
ATOM 727 C C . PHE A 1 90 ? 3.338 0.472 14.872 1.00 96.50 90 PHE A C 1
ATOM 729 O O . PHE A 1 90 ? 2.922 1.196 15.776 1.00 96.50 90 PHE A O 1
ATOM 736 N N . VAL A 1 91 ? 4.550 -0.085 14.900 1.00 94.81 91 VAL A N 1
ATOM 737 C CA . VAL A 1 91 ? 5.469 0.031 16.042 1.00 94.81 91 VAL A CA 1
ATOM 738 C C . VAL A 1 91 ? 6.652 0.913 15.668 1.00 94.81 91 VAL A C 1
ATOM 740 O O . VAL A 1 91 ? 7.342 0.657 14.685 1.00 94.81 91 VAL A O 1
ATOM 743 N N . ILE A 1 92 ? 6.912 1.934 16.484 1.00 95.62 92 ILE A N 1
ATOM 744 C CA . ILE A 1 92 ? 8.055 2.837 16.329 1.00 95.62 92 ILE A CA 1
ATOM 745 C C . ILE A 1 92 ? 9.022 2.603 17.487 1.00 95.62 92 ILE A C 1
ATOM 747 O O . ILE A 1 92 ? 8.636 2.621 18.658 1.00 95.62 92 ILE A O 1
ATOM 751 N N . ARG A 1 93 ? 10.304 2.413 17.172 1.00 93.12 93 ARG A N 1
ATOM 752 C CA . ARG A 1 93 ? 11.354 2.299 18.184 1.00 93.12 93 ARG A CA 1
ATOM 753 C C . ARG A 1 93 ? 11.703 3.682 18.739 1.00 93.12 93 ARG A C 1
ATOM 755 O O . ARG A 1 93 ? 12.317 4.485 18.049 1.00 93.12 93 ARG A O 1
ATOM 762 N N . ILE A 1 94 ? 11.365 3.915 20.006 1.00 94.81 94 ILE A N 1
ATOM 763 C CA . ILE A 1 94 ? 11.607 5.202 20.683 1.00 94.81 94 ILE A CA 1
ATOM 764 C C . ILE A 1 94 ? 12.963 5.292 21.403 1.00 94.81 94 ILE A C 1
ATOM 766 O O . ILE A 1 94 ? 13.512 6.380 21.537 1.00 94.81 94 ILE A O 1
ATOM 770 N N . LYS A 1 95 ? 13.524 4.167 21.877 1.00 90.94 95 LYS A N 1
ATOM 771 C CA . LYS A 1 95 ? 14.833 4.138 22.560 1.00 90.94 95 LYS A CA 1
ATOM 772 C C . LYS A 1 95 ? 15.943 3.686 21.613 1.00 90.94 95 LYS A C 1
ATOM 774 O O . LYS A 1 95 ? 15.739 2.792 20.789 1.00 90.94 95 LYS A O 1
ATOM 779 N N . GLY A 1 96 ? 17.131 4.268 21.793 1.00 89.94 96 GLY A N 1
ATOM 780 C CA . GLY A 1 96 ? 18.361 3.909 21.079 1.00 89.94 96 GLY A CA 1
ATOM 781 C C . GLY A 1 96 ? 18.872 2.500 21.405 1.00 89.94 96 GLY A C 1
ATOM 782 O O . GLY A 1 96 ? 18.133 1.647 21.883 1.00 89.94 96 GLY A O 1
ATOM 783 N N . ILE A 1 97 ? 20.136 2.211 21.100 1.00 91.19 97 ILE A N 1
ATOM 784 C CA . ILE A 1 97 ? 20.715 0.861 21.263 1.00 91.19 97 ILE A CA 1
ATOM 785 C C . ILE A 1 97 ? 21.313 0.655 22.661 1.00 91.19 97 ILE A C 1
ATOM 787 O O . ILE A 1 97 ? 21.301 -0.459 23.186 1.00 91.19 97 ILE A O 1
ATOM 791 N N . ASN A 1 98 ? 21.794 1.734 23.273 1.00 92.69 98 ASN A N 1
ATOM 792 C CA . ASN A 1 98 ? 22.533 1.680 24.527 1.00 92.69 98 ASN A CA 1
ATOM 793 C C . ASN A 1 98 ? 21.604 1.405 25.719 1.00 92.69 98 ASN A C 1
ATOM 795 O O . ASN A 1 98 ? 20.462 1.864 25.747 1.00 92.69 98 ASN A O 1
ATOM 799 N N . HIS A 1 99 ? 22.125 0.691 26.722 1.00 91.00 99 HIS A N 1
ATOM 800 C CA . HIS A 1 99 ? 21.437 0.393 27.988 1.00 91.00 99 HIS A CA 1
ATOM 801 C C . HIS A 1 99 ? 20.099 -0.356 27.830 1.00 91.00 99 HIS A C 1
ATOM 803 O O . HIS A 1 99 ? 19.134 -0.093 28.547 1.00 91.00 99 HIS A O 1
ATOM 809 N N . ILE A 1 100 ? 20.028 -1.306 26.891 1.00 92.25 100 ILE A N 1
ATOM 810 C CA . ILE A 1 100 ? 18.888 -2.221 26.747 1.00 92.25 100 ILE A CA 1
ATOM 811 C C . ILE A 1 100 ? 19.289 -3.617 27.224 1.00 92.25 100 ILE A C 1
ATOM 813 O O . ILE A 1 100 ? 20.293 -4.173 26.777 1.00 92.25 100 ILE A O 1
ATOM 817 N N . ALA A 1 101 ? 18.469 -4.201 28.101 1.00 95.12 101 ALA A N 1
ATOM 818 C CA . ALA A 1 101 ? 18.653 -5.570 28.566 1.00 95.12 101 ALA A CA 1
ATOM 819 C C . ALA A 1 101 ? 18.612 -6.583 27.396 1.00 95.12 101 ALA A C 1
ATOM 821 O O . ALA A 1 101 ? 17.917 -6.357 26.399 1.00 95.12 101 ALA A O 1
ATOM 822 N N . PRO A 1 102 ? 19.295 -7.738 27.503 1.00 95.56 102 PRO A N 1
ATOM 823 C CA . PRO A 1 102 ? 19.403 -8.692 26.397 1.00 95.56 102 PRO A CA 1
ATOM 824 C C . PRO A 1 102 ? 18.055 -9.170 25.827 1.00 95.56 102 PRO A C 1
ATOM 826 O O . PRO A 1 102 ? 17.925 -9.305 24.611 1.00 95.56 102 PRO A O 1
ATOM 829 N N . LYS A 1 103 ? 17.037 -9.368 26.678 1.00 96.00 103 LYS A N 1
ATOM 830 C CA . LYS A 1 103 ? 15.715 -9.879 26.273 1.00 96.00 103 LYS A CA 1
ATOM 831 C C . LYS A 1 103 ? 14.920 -8.875 25.411 1.00 96.00 103 LYS A C 1
ATOM 833 O O . LYS A 1 103 ? 14.624 -9.224 24.270 1.00 96.00 103 LYS A O 1
ATOM 838 N N . PRO A 1 104 ? 14.638 -7.627 25.847 1.00 93.94 104 PRO A N 1
ATOM 839 C CA . PRO A 1 104 ? 14.013 -6.620 24.979 1.00 93.94 104 PRO A CA 1
ATOM 840 C C . PRO A 1 104 ? 14.818 -6.319 23.710 1.00 93.94 104 PRO A C 1
ATOM 842 O O . PRO A 1 104 ? 14.237 -6.132 22.644 1.00 93.94 104 PRO A O 1
ATOM 845 N N . ARG A 1 105 ? 16.158 -6.323 23.799 1.00 94.44 105 ARG A N 1
ATOM 846 C CA . ARG A 1 105 ? 17.028 -6.137 22.629 1.00 94.44 105 ARG A CA 1
ATOM 847 C C . ARG A 1 105 ? 16.794 -7.219 21.578 1.00 94.44 105 ARG A C 1
ATOM 849 O O . ARG A 1 105 ? 16.748 -6.893 20.398 1.00 94.44 105 ARG A O 1
ATOM 856 N N . LYS A 1 106 ? 16.639 -8.478 21.999 1.00 95.19 106 LYS A N 1
ATOM 857 C CA . LYS A 1 106 ? 16.377 -9.591 21.083 1.00 95.19 106 LYS A CA 1
ATOM 858 C C . LYS A 1 106 ? 14.975 -9.521 20.482 1.00 95.19 106 LYS A C 1
ATOM 860 O O . LYS A 1 106 ? 14.850 -9.746 19.290 1.00 95.19 106 LYS A O 1
ATOM 865 N N . VAL A 1 107 ? 13.956 -9.147 21.261 1.00 95.19 107 VAL A N 1
ATOM 866 C CA . VAL A 1 107 ? 12.574 -8.992 20.758 1.00 95.19 107 VAL A CA 1
ATOM 867 C C . VAL A 1 107 ? 12.486 -7.953 19.639 1.00 95.19 107 VAL A C 1
ATOM 869 O O . VAL A 1 107 ? 11.772 -8.171 18.675 1.00 95.19 107 VAL A O 1
ATOM 872 N N . LEU A 1 108 ? 13.249 -6.860 19.725 1.00 93.31 108 LEU A N 1
ATOM 873 C CA . LEU A 1 108 ? 13.299 -5.838 18.672 1.00 93.31 108 LEU A CA 1
ATOM 874 C C . LEU A 1 108 ? 14.073 -6.263 17.407 1.00 93.31 108 LEU A C 1
ATOM 876 O O . LEU A 1 108 ? 14.089 -5.506 16.441 1.00 93.31 108 LEU A O 1
ATOM 880 N N . GLN A 1 109 ? 14.772 -7.402 17.429 1.00 91.81 109 GLN A N 1
ATOM 881 C CA . GLN A 1 109 ? 15.520 -7.945 16.285 1.00 91.81 109 GLN A CA 1
ATOM 882 C C . GLN A 1 109 ? 14.787 -9.079 15.560 1.00 91.81 109 GLN A C 1
ATOM 884 O O . GLN A 1 109 ? 15.222 -9.453 14.474 1.00 91.81 109 GLN A O 1
ATOM 889 N N . LEU A 1 110 ? 13.783 -9.681 16.204 1.00 91.56 110 LEU A N 1
ATOM 890 C CA . LEU A 1 110 ? 12.942 -10.725 15.616 1.00 91.56 110 LEU A CA 1
ATOM 891 C C . LEU A 1 110 ? 12.012 -10.118 14.562 1.00 91.56 110 LEU A C 1
ATOM 893 O O . LEU A 1 110 ? 11.764 -10.829 13.567 1.00 91.56 110 LEU A O 1
#

Radius of gyration: 34.3 Å; Cα contacts (8 Å, |Δi|>4): 12; chains: 1; bounding box: 68×39×87 Å

pLDDT: mean 91.11, std 9.91, range [44.75, 98.25]

Mean predicted aligned error: 9.45 Å

Sequence (110 aa):
MTTTTPTLEHVLVPETLLKKRKTQDKAAAEKRFADAAARKARKAQRKVIFKRADQYVREYRAKERDEIRLRRQAKAAGSFYVPAQPKLAFVIRIKGINHIAPKPRKVLQL

Solvent-accessible surface area (backbone atoms only — not comparable to full-atom values): 6931 Å² total; per-residue (Å²): 137,84,81,91,66,83,53,80,88,74,55,87,73,58,68,70,58,55,54,51,48,56,53,51,53,51,55,50,51,52,48,51,52,52,51,52,52,49,51,52,51,52,56,53,50,51,56,52,52,55,53,50,51,54,51,50,55,51,50,54,54,48,52,55,51,49,53,54,49,48,45,50,52,22,55,74,72,75,46,84,67,81,80,82,80,82,91,76,84,90,87,78,86,85,72,80,80,77,96,59,60,71,66,67,53,49,63,78,72,111

Foldseek 3Di:
DDDPDDDPVNDDDDPVVVVVVVVVVVVVVVVVVVVVVVVVVVVVVVVVVVVVVVVVVVVVVVVVVVLVVQQVVCVVVVHHDDDDDDPDDDDDDPDDDPPDDPVVNVVVVD